Protein AF-A0A6M8VS88-F1 (afdb_monomer_lite)

Secondary structure (DSSP, 8-state):
-----S--HHHHHHHHHHHHHHHHHHHH-S-HHHHHHHH---HHHHHHHHHHHH-

Structure (mmCIF, N/CA/C/O backbone):
data_AF-A0A6M8VS88-F1
#
_entry.id   AF-A0A6M8VS88-F1
#
loop_
_atom_site.group_PDB
_atom_site.id
_atom_site.type_symbol
_atom_site.label_atom_id
_atom_site.label_alt_id
_atom_site.label_comp_id
_atom_site.label_asym_id
_atom_site.label_entity_id
_atom_site.label_seq_id
_atom_site.pdbx_PDB_ins_code
_atom_site.Cartn_x
_atom_site.Cartn_y
_atom_site.Cartn_z
_atom_site.occupancy
_atom_site.B_iso_or_equiv
_atom_site.auth_seq_id
_atom_site.auth_comp_id
_atom_site.auth_asym_id
_atom_site.auth_atom_id
_atom_site.pdbx_PDB_model_num
ATOM 1 N N . MET A 1 1 ? 9.697 6.041 -31.888 1.00 32.84 1 MET A N 1
ATOM 2 C CA . MET A 1 1 ? 10.713 5.388 -31.037 1.00 32.84 1 MET A CA 1
ATOM 3 C C . MET A 1 1 ? 10.087 5.144 -29.679 1.00 32.84 1 MET A C 1
ATOM 5 O O . MET A 1 1 ? 9.784 6.103 -28.986 1.00 32.84 1 MET A O 1
ATOM 9 N N . CYS A 1 2 ? 9.782 3.890 -29.352 1.00 42.59 2 CYS A N 1
ATOM 10 C CA . CYS A 1 2 ? 9.217 3.544 -28.051 1.00 42.59 2 CYS A CA 1
ATOM 11 C C . CYS A 1 2 ? 10.356 3.645 -27.033 1.00 42.59 2 CYS A C 1
ATOM 13 O O . CYS A 1 2 ? 11.279 2.830 -27.076 1.00 42.59 2 CYS A O 1
ATOM 15 N N . GLN A 1 3 ? 10.352 4.679 -26.189 1.00 50.12 3 GLN A N 1
ATOM 16 C CA . GLN A 1 3 ? 11.285 4.755 -25.070 1.00 50.12 3 GLN A CA 1
ATOM 17 C C . GLN A 1 3 ? 11.017 3.524 -24.205 1.00 50.12 3 GLN A C 1
ATOM 19 O O . GLN A 1 3 ? 9.958 3.417 -23.591 1.00 50.12 3 GLN A O 1
ATOM 24 N N . ARG A 1 4 ? 11.937 2.552 -24.210 1.00 50.84 4 ARG A N 1
ATOM 25 C CA . ARG A 1 4 ? 11.976 1.534 -23.161 1.00 50.84 4 ARG A CA 1
ATOM 26 C C . ARG A 1 4 ? 12.277 2.311 -21.893 1.00 50.84 4 ARG A C 1
ATOM 28 O O . ARG A 1 4 ? 13.432 2.637 -21.629 1.00 50.84 4 ARG A O 1
ATOM 35 N N . THR A 1 5 ? 11.232 2.699 -21.171 1.00 57.22 5 THR A N 1
ATOM 36 C CA . THR A 1 5 ? 11.392 3.165 -19.805 1.00 57.22 5 THR A CA 1
ATOM 37 C C . THR A 1 5 ? 12.185 2.069 -19.108 1.00 57.22 5 THR A C 1
ATOM 39 O O . THR A 1 5 ? 11.902 0.882 -19.273 1.00 57.22 5 THR A O 1
ATOM 42 N N . ASN A 1 6 ? 13.280 2.443 -18.459 1.00 59.38 6 ASN A N 1
ATOM 43 C CA . ASN A 1 6 ? 14.272 1.527 -17.900 1.00 59.38 6 ASN A CA 1
ATOM 44 C C . ASN A 1 6 ? 13.726 0.793 -16.653 1.00 59.38 6 ASN A C 1
ATOM 46 O O . ASN A 1 6 ? 14.431 0.610 -15.666 1.00 59.38 6 ASN A O 1
ATOM 50 N N . HIS A 1 7 ? 12.439 0.442 -16.657 1.00 64.38 7 HIS A N 1
ATOM 51 C CA . HIS A 1 7 ? 11.789 -0.352 -15.638 1.00 64.38 7 HIS A CA 1
ATOM 52 C C . HIS A 1 7 ? 11.925 -1.815 -16.030 1.00 64.38 7 HIS A C 1
ATOM 54 O O . HIS A 1 7 ? 11.447 -2.258 -17.076 1.00 64.38 7 HIS A O 1
ATOM 60 N N . SER A 1 8 ? 12.588 -2.574 -15.168 1.00 81.00 8 SER A N 1
ATOM 61 C CA . SER A 1 8 ? 12.573 -4.025 -15.247 1.00 81.00 8 SER A CA 1
ATOM 62 C C . SER A 1 8 ? 11.131 -4.528 -15.173 1.00 81.00 8 SER A C 1
ATOM 64 O O . SER A 1 8 ? 10.303 -3.954 -14.464 1.00 81.00 8 SER A O 1
ATOM 66 N N . LYS A 1 9 ? 10.842 -5.637 -15.859 1.00 83.12 9 LYS A N 1
ATOM 67 C CA . LYS A 1 9 ? 9.547 -6.337 -15.783 1.00 83.12 9 LYS A CA 1
ATOM 68 C C . LYS A 1 9 ? 9.097 -6.553 -14.332 1.00 83.12 9 LYS A C 1
ATOM 70 O O . LYS A 1 9 ? 7.939 -6.330 -14.014 1.00 83.12 9 LYS A O 1
ATOM 75 N N . ASP A 1 10 ? 10.050 -6.877 -13.462 1.00 84.56 10 ASP A N 1
ATOM 76 C CA . ASP A 1 10 ? 9.847 -7.070 -12.025 1.00 84.56 10 ASP A CA 1
ATOM 77 C C . ASP A 1 10 ? 9.295 -5.820 -11.312 1.00 84.56 10 ASP A C 1
ATOM 79 O O . ASP A 1 10 ? 8.356 -5.913 -10.525 1.00 84.56 10 ASP A O 1
ATOM 83 N N . ALA A 1 11 ? 9.790 -4.626 -11.663 1.00 84.94 11 ALA A N 1
ATOM 84 C CA . ALA A 1 11 ? 9.288 -3.372 -11.104 1.00 84.94 11 ALA A CA 1
ATOM 85 C C . ALA A 1 11 ? 7.833 -3.125 -11.525 1.00 84.94 11 ALA A C 1
ATOM 87 O O . ALA A 1 11 ? 6.999 -2.765 -10.699 1.00 84.94 11 ALA A O 1
ATOM 88 N N . VAL A 1 12 ? 7.512 -3.385 -12.797 1.00 86.56 12 VAL A N 1
ATOM 89 C CA . VAL A 1 12 ? 6.140 -3.274 -13.315 1.00 86.56 12 VAL A CA 1
ATOM 90 C C . VAL A 1 12 ? 5.209 -4.255 -12.599 1.00 86.56 12 VAL A C 1
ATOM 92 O O . VAL A 1 12 ? 4.123 -3.874 -12.166 1.00 86.56 12 VAL A O 1
ATOM 95 N N . GLU A 1 13 ? 5.643 -5.501 -12.418 1.00 90.19 13 GLU A N 1
ATOM 96 C CA . GLU A 1 13 ? 4.883 -6.524 -11.692 1.00 90.19 13 GLU A CA 1
ATOM 97 C C . GLU A 1 13 ? 4.714 -6.181 -10.205 1.00 90.19 13 GLU A C 1
ATOM 99 O O . GLU A 1 13 ? 3.671 -6.482 -9.623 1.00 90.19 13 GLU A O 1
ATOM 104 N N . SER A 1 14 ? 5.697 -5.528 -9.576 1.00 89.19 14 SER A N 1
ATOM 105 C CA . SER A 1 14 ? 5.552 -4.996 -8.216 1.00 89.19 14 SER A CA 1
ATOM 106 C C . SER A 1 14 ? 4.466 -3.927 -8.156 1.00 89.19 14 SER A C 1
ATOM 108 O O . SER A 1 14 ? 3.532 -4.069 -7.374 1.00 89.19 14 SER A O 1
ATOM 110 N N . TYR A 1 15 ? 4.515 -2.920 -9.033 1.00 89.31 15 TYR A N 1
ATOM 111 C CA . TYR A 1 15 ? 3.529 -1.835 -9.027 1.00 89.31 15 TYR A CA 1
ATOM 112 C C . TYR A 1 15 ? 2.099 -2.329 -9.258 1.00 89.31 15 TYR A C 1
ATOM 114 O O . TYR A 1 15 ? 1.173 -1.854 -8.602 1.00 89.31 15 TYR A O 1
ATOM 122 N N . ILE A 1 16 ? 1.910 -3.303 -10.154 1.00 91.38 16 ILE A N 1
ATOM 123 C CA . ILE A 1 16 ? 0.593 -3.911 -10.385 1.00 91.38 16 ILE A CA 1
ATOM 124 C C . ILE A 1 16 ? 0.097 -4.605 -9.111 1.00 91.38 16 ILE A C 1
ATOM 126 O O . ILE A 1 16 ? -1.038 -4.374 -8.695 1.00 91.38 16 ILE A O 1
ATOM 130 N N . ARG A 1 17 ? 0.945 -5.417 -8.464 1.00 93.25 17 ARG A N 1
ATOM 131 C CA . ARG A 1 17 ? 0.584 -6.118 -7.220 1.00 93.25 17 ARG A CA 1
ATOM 132 C C . ARG A 1 17 ? 0.236 -5.147 -6.098 1.00 93.25 17 ARG A C 1
ATOM 134 O O . ARG A 1 17 ? -0.771 -5.345 -5.420 1.00 93.25 17 ARG A O 1
ATOM 141 N N . ASP A 1 18 ? 1.035 -4.100 -5.933 1.00 93.25 18 ASP A N 1
ATOM 142 C CA . ASP A 1 18 ? 0.839 -3.082 -4.904 1.00 93.25 18 ASP A CA 1
ATOM 14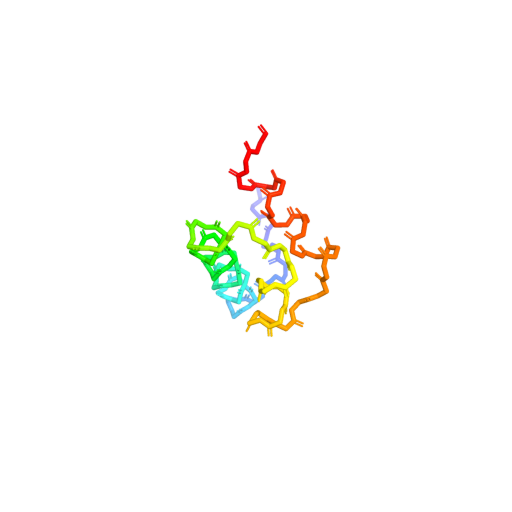3 C C . ASP A 1 18 ? -0.489 -2.343 -5.111 1.00 93.25 18 ASP A C 1
ATOM 145 O O . ASP A 1 18 ? -1.289 -2.204 -4.181 1.00 93.25 18 ASP A O 1
ATOM 149 N N . PHE A 1 19 ? -0.771 -1.950 -6.356 1.00 94.12 19 PHE A N 1
ATOM 150 C CA . PHE A 1 19 ? -2.022 -1.298 -6.730 1.00 94.12 19 PHE A CA 1
ATOM 151 C C . PHE A 1 19 ? -3.241 -2.196 -6.480 1.00 94.12 19 PHE A C 1
ATOM 153 O O . PHE A 1 19 ? -4.229 -1.761 -5.881 1.00 94.12 19 PHE A O 1
ATOM 160 N N . GLU A 1 20 ? -3.189 -3.463 -6.900 1.00 94.00 20 GLU A N 1
ATOM 161 C CA . GLU A 1 20 ? -4.294 -4.400 -6.687 1.00 94.00 20 GLU A CA 1
ATOM 162 C C . GLU A 1 20 ? -4.527 -4.710 -5.206 1.00 94.00 20 GLU A C 1
ATOM 164 O O . GLU A 1 20 ? -5.685 -4.787 -4.779 1.00 94.00 20 GLU A O 1
ATOM 169 N N . ALA A 1 21 ? -3.457 -4.829 -4.415 1.00 93.94 21 ALA A N 1
ATOM 170 C CA . ALA A 1 21 ? -3.550 -5.028 -2.974 1.00 93.94 21 ALA A CA 1
ATOM 171 C C . ALA A 1 21 ? -4.278 -3.856 -2.303 1.00 93.94 21 ALA A C 1
ATOM 173 O O . ALA A 1 21 ? -5.244 -4.076 -1.567 1.00 93.94 21 ALA A O 1
ATOM 174 N N . VAL A 1 22 ? -3.883 -2.613 -2.605 1.00 93.94 22 VAL A N 1
ATOM 175 C CA . VAL A 1 22 ? -4.554 -1.423 -2.059 1.00 93.94 22 VAL A CA 1
ATOM 176 C C . VAL A 1 22 ? -6.009 -1.351 -2.529 1.00 93.94 22 VAL A C 1
ATOM 178 O O . VAL A 1 22 ? -6.893 -1.122 -1.704 1.00 93.94 22 VAL A O 1
ATOM 181 N N . ARG A 1 23 ? -6.293 -1.631 -3.810 1.00 93.81 23 ARG A N 1
ATOM 182 C CA . ARG A 1 23 ? -7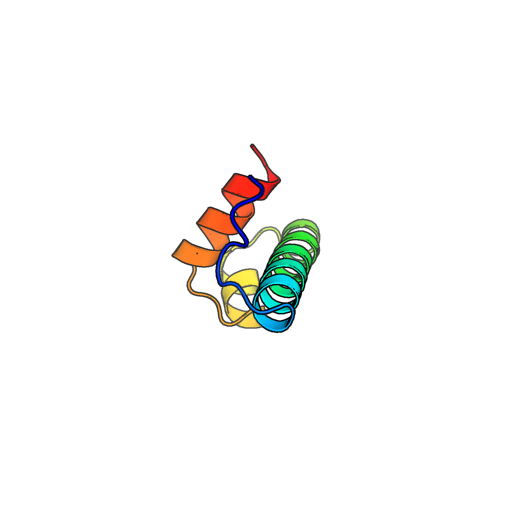.659 -1.625 -4.366 1.00 93.81 23 ARG A CA 1
ATOM 183 C C . ARG A 1 23 ? -8.582 -2.649 -3.713 1.00 93.81 23 ARG A C 1
ATOM 185 O O . ARG A 1 23 ? -9.764 -2.376 -3.506 1.00 93.81 23 ARG A O 1
ATOM 192 N N . LEU A 1 24 ? -8.085 -3.852 -3.439 1.00 94.50 24 LEU A N 1
ATOM 193 C CA . LEU A 1 24 ? -8.882 -4.894 -2.796 1.00 94.50 24 LEU A CA 1
ATOM 194 C C . LEU A 1 24 ? -9.146 -4.549 -1.327 1.00 94.50 24 LEU A C 1
ATOM 196 O O . LEU A 1 24 ? -10.268 -4.700 -0.840 1.00 94.50 24 LEU A O 1
ATOM 200 N N . LEU A 1 25 ? -8.114 -4.073 -0.630 1.00 93.94 25 LEU A N 1
ATOM 201 C CA . LEU A 1 25 ? -8.207 -3.729 0.782 1.00 93.94 25 LEU A CA 1
ATOM 202 C C . LEU A 1 25 ? -9.087 -2.504 1.010 1.00 93.94 25 LEU A C 1
ATOM 204 O O . LEU A 1 25 ? -9.869 -2.526 1.949 1.00 93.94 25 LEU A O 1
ATOM 208 N N . SER A 1 26 ? -9.043 -1.497 0.140 1.00 91.75 26 SER A N 1
ATOM 209 C CA . SER A 1 26 ? -9.890 -0.305 0.262 1.00 91.75 26 SER A CA 1
ATOM 210 C C . SER A 1 26 ? -11.376 -0.589 0.065 1.00 91.75 26 SER A C 1
ATOM 212 O O . SER A 1 26 ? -12.218 0.023 0.713 1.00 91.75 26 SER A O 1
ATOM 214 N N . LYS A 1 27 ? -11.719 -1.571 -0.777 1.00 90.69 27 LYS A N 1
ATOM 215 C CA . LYS A 1 27 ? -13.104 -2.043 -0.930 1.00 90.69 27 LYS A CA 1
ATOM 216 C C . LYS A 1 27 ? -13.608 -2.803 0.295 1.00 90.69 27 LYS A C 1
ATOM 218 O O . LYS A 1 27 ? -14.805 -2.808 0.560 1.00 90.69 27 LYS A O 1
ATOM 223 N N . LYS A 1 28 ? -12.710 -3.494 1.002 1.00 91.75 28 LYS A N 1
ATOM 224 C CA . LYS A 1 28 ? -13.050 -4.321 2.169 1.00 91.75 28 LYS A CA 1
ATOM 225 C C . LYS A 1 28 ? -13.000 -3.536 3.481 1.00 91.75 28 LYS A C 1
ATOM 227 O O . LYS A 1 28 ? -13.776 -3.816 4.390 1.00 91.75 28 LYS A O 1
ATOM 232 N N . PHE A 1 29 ? -12.083 -2.583 3.582 1.00 88.94 29 PHE A N 1
ATOM 233 C CA . PHE A 1 29 ? -11.811 -1.788 4.768 1.00 88.94 29 PHE A CA 1
ATOM 234 C C . PHE A 1 29 ? -11.974 -0.310 4.426 1.00 88.94 29 PHE A C 1
ATOM 236 O O . PHE A 1 29 ? -11.213 0.242 3.638 1.00 88.94 29 PHE A O 1
ATOM 243 N N . ASN A 1 30 ? -12.926 0.352 5.080 1.00 81.00 30 ASN A N 1
ATOM 244 C CA . ASN A 1 30 ? -13.192 1.779 4.893 1.00 81.00 30 ASN A CA 1
ATOM 245 C C . ASN A 1 30 ? -12.260 2.679 5.740 1.00 81.00 30 ASN A C 1
ATOM 247 O O . ASN A 1 30 ? -12.608 3.815 6.055 1.00 81.00 30 ASN A O 1
ATOM 251 N N . ASP A 1 31 ? -11.104 2.151 6.160 1.00 87.69 31 ASP A N 1
ATOM 252 C CA . ASP A 1 31 ? -10.154 2.794 7.069 1.00 87.69 31 ASP A CA 1
ATOM 253 C C . ASP A 1 31 ? -8.719 2.719 6.522 1.00 87.69 31 ASP A C 1
ATOM 255 O O . ASP A 1 31 ? -8.137 1.643 6.358 1.00 87.69 31 ASP A O 1
ATOM 259 N N . LEU A 1 32 ? -8.125 3.892 6.289 1.00 89.31 32 LEU A N 1
ATOM 260 C CA . LEU A 1 32 ? -6.771 4.032 5.745 1.00 89.31 32 LEU A CA 1
ATOM 261 C C . LEU A 1 32 ? -5.693 3.467 6.681 1.00 89.31 32 LEU A C 1
ATOM 263 O O . LEU A 1 32 ? -4.643 3.029 6.207 1.00 89.31 32 LEU A O 1
ATOM 267 N N . ASN A 1 33 ? -5.926 3.460 7.999 1.00 92.50 33 ASN A N 1
ATOM 268 C CA . ASN A 1 33 ? -4.960 2.931 8.965 1.00 92.50 33 ASN A CA 1
ATOM 269 C C . ASN A 1 33 ? -4.805 1.416 8.811 1.00 92.50 33 ASN A C 1
ATOM 271 O O . ASN A 1 33 ? -3.686 0.904 8.794 1.00 92.50 33 ASN A O 1
ATOM 275 N N . THR A 1 34 ? -5.922 0.717 8.635 1.00 92.50 34 THR A N 1
ATOM 276 C CA . THR A 1 34 ? -5.969 -0.727 8.412 1.00 92.50 34 THR A CA 1
ATOM 277 C C . THR A 1 34 ? -5.288 -1.090 7.098 1.00 92.50 34 THR A C 1
ATOM 279 O O . THR A 1 34 ? -4.434 -1.976 7.073 1.00 92.50 34 THR A O 1
ATOM 282 N N . VAL A 1 35 ? -5.588 -0.367 6.015 1.00 93.25 35 VAL A N 1
ATOM 283 C CA . VAL A 1 35 ? -4.943 -0.605 4.712 1.00 93.25 35 VAL A CA 1
ATOM 284 C C . VAL A 1 35 ? -3.432 -0.358 4.794 1.00 93.25 35 VAL A C 1
ATOM 286 O O . VAL A 1 35 ? -2.651 -1.175 4.306 1.00 93.25 35 VAL A O 1
ATOM 289 N N . SER A 1 36 ? -3.003 0.710 5.472 1.00 95.19 36 SER A N 1
ATOM 290 C CA . SER A 1 36 ? -1.587 1.022 5.720 1.00 95.19 36 SER A CA 1
ATOM 291 C C . SER A 1 36 ? -0.879 -0.073 6.522 1.00 95.19 36 SER A C 1
ATOM 293 O O . SER A 1 36 ? 0.216 -0.489 6.151 1.00 95.19 36 SER A O 1
ATOM 295 N N . LEU A 1 37 ? -1.514 -0.607 7.568 1.00 94.50 37 LEU A N 1
ATOM 296 C CA . LEU A 1 37 ? -0.940 -1.681 8.379 1.00 94.50 37 LEU A CA 1
ATOM 297 C C . LEU A 1 37 ? -0.778 -2.984 7.581 1.00 94.50 37 LEU A C 1
ATOM 299 O O . LEU A 1 37 ? 0.266 -3.631 7.665 1.00 94.50 37 LEU A O 1
ATOM 303 N N . VAL A 1 38 ? -1.794 -3.357 6.796 1.00 93.44 38 VAL A N 1
ATOM 304 C CA . VAL A 1 38 ? -1.799 -4.613 6.027 1.00 93.44 38 VAL A CA 1
ATOM 305 C C . VAL A 1 38 ? -0.826 -4.554 4.849 1.00 93.44 38 VAL A C 1
ATOM 307 O O . VAL A 1 38 ? -0.089 -5.509 4.618 1.00 93.44 38 VAL A O 1
ATOM 310 N N . THR A 1 39 ? -0.788 -3.435 4.123 1.00 92.38 39 THR A N 1
ATOM 311 C CA . THR A 1 39 ? 0.125 -3.252 2.977 1.00 92.38 39 THR A CA 1
ATOM 312 C C . THR A 1 39 ? 1.541 -2.863 3.389 1.00 92.38 39 THR A C 1
ATOM 314 O O . THR A 1 39 ? 2.451 -2.927 2.570 1.00 92.38 39 THR A O 1
ATOM 317 N N . ARG A 1 40 ? 1.740 -2.454 4.651 1.00 94.31 40 ARG A N 1
ATOM 318 C CA . ARG A 1 40 ? 2.975 -1.842 5.171 1.00 94.31 40 ARG A CA 1
ATOM 319 C C . ARG A 1 40 ? 3.375 -0.541 4.469 1.00 94.31 40 ARG A C 1
ATOM 321 O O . ARG A 1 40 ? 4.479 -0.043 4.689 1.00 94.31 40 ARG A O 1
ATOM 328 N N . PHE A 1 41 ? 2.493 0.038 3.660 1.00 94.25 41 PHE A N 1
ATOM 329 C CA . PHE A 1 41 ? 2.702 1.363 3.099 1.00 94.25 41 PHE A CA 1
ATOM 330 C C . PHE A 1 41 ? 2.408 2.438 4.131 1.00 94.25 41 PHE A C 1
ATOM 332 O O . PHE A 1 41 ? 1.591 2.263 5.036 1.00 94.25 41 PHE A O 1
ATOM 339 N N . SER A 1 42 ? 3.049 3.594 3.977 1.00 95.19 42 SER A N 1
ATOM 340 C CA . SER A 1 42 ? 2.678 4.763 4.764 1.00 95.19 42 SER A CA 1
ATOM 341 C C . SER A 1 42 ? 1.263 5.214 4.395 1.00 95.19 42 SER A C 1
ATOM 343 O O . SER A 1 42 ? 0.816 5.046 3.259 1.00 95.19 42 SER A O 1
ATOM 345 N N . LYS A 1 43 ? 0.557 5.845 5.335 1.00 93.81 43 LYS A N 1
ATOM 346 C CA . LYS A 1 43 ? -0.797 6.369 5.083 1.00 93.81 43 LYS A CA 1
ATOM 347 C C . LYS A 1 43 ? -0.840 7.338 3.897 1.00 93.81 43 LYS A C 1
ATOM 349 O O . LYS A 1 43 ? -1.812 7.340 3.157 1.00 93.81 43 LYS A O 1
ATOM 354 N N . SER A 1 44 ? 0.222 8.124 3.696 1.00 95.12 44 SER A N 1
ATOM 355 C CA . SER A 1 44 ? 0.334 9.039 2.555 1.00 95.12 44 SER A CA 1
ATOM 356 C C . SER A 1 44 ? 0.432 8.293 1.222 1.00 95.12 44 SER A C 1
ATOM 358 O O . SER A 1 44 ? -0.206 8.696 0.256 1.00 95.12 44 SER A O 1
ATOM 360 N N . VAL A 1 45 ? 1.179 7.187 1.170 1.00 93.69 45 VAL A N 1
ATOM 361 C CA . VAL A 1 45 ? 1.271 6.346 -0.033 1.00 93.69 45 VAL A CA 1
ATOM 362 C C . VAL A 1 45 ? -0.055 5.639 -0.296 1.00 93.69 45 VAL A C 1
ATOM 364 O O . VAL A 1 45 ? -0.525 5.631 -1.428 1.00 93.69 45 VAL A O 1
ATOM 367 N N . VAL A 1 46 ? -0.704 5.108 0.746 1.00 94.31 46 VAL A N 1
ATOM 368 C CA . VAL A 1 46 ? -2.051 4.537 0.610 1.00 94.31 46 VAL A CA 1
ATOM 369 C C . VAL A 1 46 ? -3.023 5.585 0.076 1.00 94.31 46 VAL A C 1
ATOM 371 O O . VAL A 1 46 ? -3.727 5.284 -0.876 1.00 94.31 46 VAL A O 1
ATOM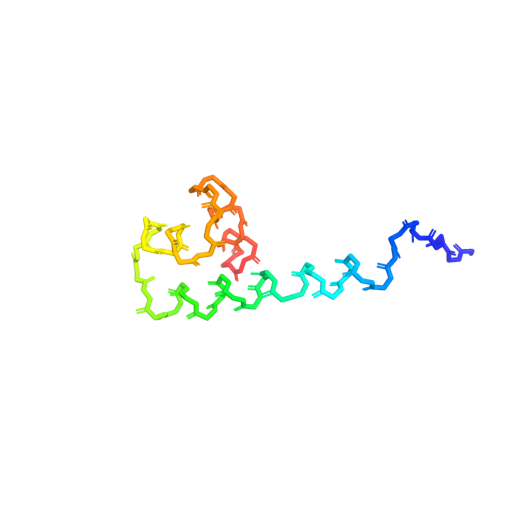 374 N N . SER A 1 47 ? -3.025 6.808 0.618 1.00 94.06 47 SER A N 1
ATOM 375 C CA . SER A 1 47 ? -3.880 7.900 0.128 1.00 94.06 47 SER A CA 1
ATOM 376 C C . SER A 1 47 ? -3.677 8.147 -1.364 1.00 94.06 47 SER A C 1
ATOM 378 O O . SER A 1 47 ? -4.649 8.132 -2.100 1.00 94.06 47 SER A O 1
ATOM 380 N N . GLN A 1 48 ? -2.427 8.254 -1.825 1.00 93.50 48 GLN A N 1
ATOM 381 C CA . GLN A 1 48 ? -2.126 8.432 -3.250 1.00 93.50 48 GLN A CA 1
ATOM 382 C C . GLN A 1 48 ? -2.669 7.282 -4.108 1.00 93.50 48 GLN A C 1
ATOM 384 O O . GLN A 1 48 ? -3.236 7.515 -5.171 1.00 93.50 48 GLN A O 1
ATOM 389 N N . TYR A 1 49 ? -2.534 6.034 -3.649 1.00 93.56 49 TYR A N 1
ATOM 390 C CA . TYR A 1 49 ? -3.123 4.891 -4.346 1.00 93.56 49 TYR A CA 1
ATOM 391 C C . TYR A 1 49 ? -4.655 4.943 -4.370 1.00 93.56 49 TYR A C 1
ATOM 393 O O . TYR A 1 49 ? -5.243 4.600 -5.392 1.00 93.56 49 TYR A O 1
ATOM 401 N N . ILE A 1 50 ? -5.302 5.364 -3.279 1.00 91.25 50 ILE A N 1
ATOM 402 C CA . ILE A 1 50 ? -6.759 5.548 -3.238 1.00 91.25 50 ILE A CA 1
ATOM 403 C C . ILE A 1 50 ? -7.188 6.640 -4.211 1.00 91.25 50 ILE A C 1
ATOM 405 O O . ILE A 1 50 ? -8.073 6.376 -5.017 1.00 91.25 50 ILE A O 1
ATOM 409 N N . ASP A 1 51 ? -6.523 7.794 -4.198 1.00 93.00 51 ASP A N 1
ATOM 410 C CA . ASP A 1 51 ? -6.816 8.914 -5.095 1.00 93.00 51 ASP A CA 1
ATOM 411 C C . ASP A 1 51 ? -6.744 8.467 -6.567 1.00 93.00 51 ASP A C 1
ATOM 413 O O . ASP A 1 51 ? -7.648 8.747 -7.350 1.00 93.00 51 ASP A O 1
ATOM 417 N N . LEU A 1 52 ? -5.733 7.664 -6.929 1.00 91.19 52 LEU A N 1
ATOM 418 C CA . LEU A 1 52 ? -5.609 7.064 -8.2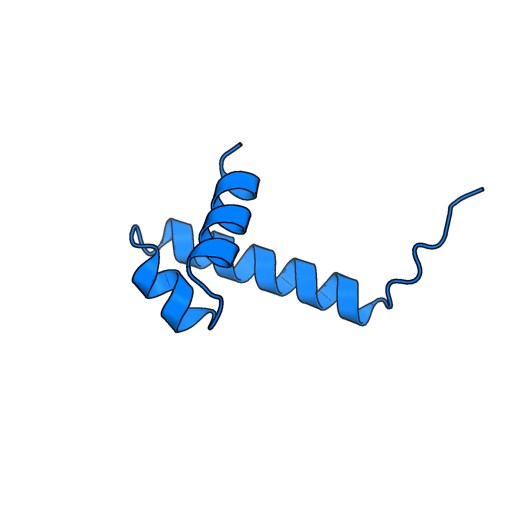67 1.00 91.19 52 LEU A CA 1
ATOM 419 C C . LEU A 1 52 ? -6.729 6.069 -8.615 1.00 91.19 52 LEU A C 1
ATOM 421 O O . LEU A 1 52 ? -7.038 5.885 -9.792 1.00 91.19 52 LEU A O 1
ATOM 425 N N . ILE A 1 53 ? -7.303 5.380 -7.624 1.00 89.00 53 ILE A N 1
ATOM 426 C CA . ILE A 1 53 ? -8.408 4.430 -7.825 1.00 89.00 53 ILE A CA 1
ATOM 427 C C . ILE A 1 53 ? -9.737 5.168 -7.989 1.00 89.00 53 ILE A C 1
ATOM 429 O O . ILE A 1 53 ? -10.576 4.723 -8.775 1.00 89.0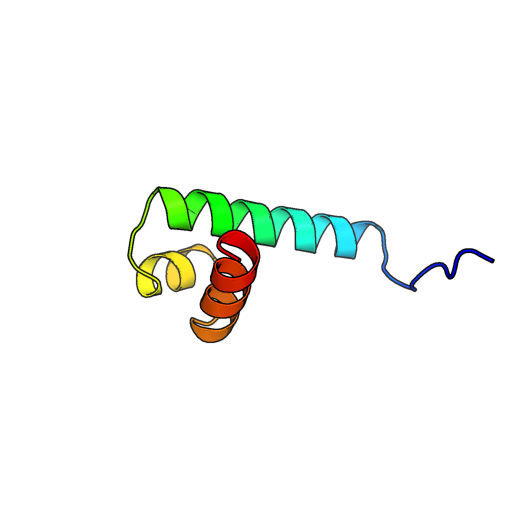0 53 ILE A O 1
ATOM 433 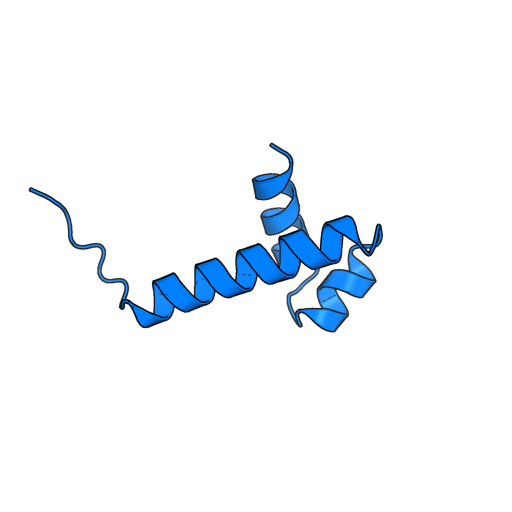N N . THR A 1 54 ? -9.958 6.227 -7.208 1.00 81.06 54 THR A N 1
ATOM 434 C CA . THR A 1 54 ? -11.260 6.894 -7.114 1.00 81.06 54 THR A CA 1
ATOM 435 C C . THR A 1 54 ? -11.439 8.065 -8.064 1.00 81.06 54 THR A C 1
ATOM 437 O O . THR A 1 54 ? -12.595 8.330 -8.369 1.00 81.06 54 THR A O 1
ATOM 440 N N . GLY A 1 55 ? -10.354 8.674 -8.563 1.00 63.19 55 GLY A N 1
ATOM 441 C CA . GLY A 1 55 ? -10.385 9.685 -9.631 1.00 63.19 55 GLY A CA 1
ATOM 442 C C . GLY A 1 55 ? -11.181 10.936 -9.290 1.00 63.19 55 GLY A C 1
ATOM 443 O O . GLY A 1 55 ? -12.400 10.943 -9.561 1.00 63.19 55 GLY A O 1
#

Foldseek 3Di:
DPPPPPDDPVNVVVVVVLLVLLVVCVVVDVDLVVSCVVSVNDSVVSVVSVVVVPD

Sequence (55 aa):
MCQRTNHSKDAVESYIRDFEAVRLLSKKFNDLNTVSLVTRFSKSVVSQYIDLITG

pLDDT: mean 85.6, std 14.61, range [32.84, 95.19]

Radius of gyration: 13.09 Å; chains: 1; bounding box: 28×17×40 Å